Protein AF-A0A938H0T4-F1 (afdb_monomer_lite)

pLDDT: mean 88.37, std 11.01, range [54.16, 97.81]

Structure (mmCIF, N/CA/C/O backbone):
data_AF-A0A938H0T4-F1
#
_entry.id   AF-A0A938H0T4-F1
#
loop_
_atom_site.group_PDB
_atom_site.id
_atom_site.type_symbol
_atom_site.label_atom_id
_atom_site.label_alt_id
_atom_site.label_comp_id
_atom_site.label_asym_id
_atom_site.label_entity_id
_atom_site.label_seq_id
_atom_site.pdbx_PDB_ins_code
_atom_site.Cartn_x
_atom_site.Cartn_y
_atom_site.Cartn_z
_atom_site.occupancy
_atom_site.B_iso_or_equiv
_atom_site.auth_seq_id
_atom_site.auth_comp_id
_atom_site.auth_asym_id
_atom_site.auth_atom_id
_atom_site.pdbx_PDB_model_num
ATOM 1 N N . MET A 1 1 ? -29.415 3.700 34.338 1.00 73.19 1 MET A N 1
ATOM 2 C CA . MET A 1 1 ? -29.411 3.812 32.867 1.00 73.19 1 MET A CA 1
ATOM 3 C C . MET A 1 1 ? -29.515 2.417 32.279 1.00 73.19 1 MET A C 1
ATOM 5 O O . MET A 1 1 ? -29.028 1.476 32.897 1.00 73.19 1 MET A O 1
ATOM 9 N N . LYS A 1 2 ? -30.234 2.258 31.168 1.00 86.69 2 LYS A N 1
ATOM 10 C CA . LYS A 1 2 ? -30.335 1.003 30.416 1.00 86.69 2 LYS A CA 1
ATOM 11 C C . LYS A 1 2 ? -29.182 0.938 29.421 1.00 86.69 2 LYS A C 1
ATOM 13 O O . LYS A 1 2 ? -28.997 1.869 28.647 1.00 86.69 2 LYS A O 1
ATOM 18 N N . VAL A 1 3 ? -28.421 -0.147 29.451 1.00 88.56 3 VAL A N 1
ATOM 19 C CA . VAL A 1 3 ? -27.250 -0.309 28.588 1.00 88.56 3 VAL A CA 1
ATOM 20 C C . VAL A 1 3 ? -27.661 -0.977 27.280 1.00 88.56 3 VAL A C 1
ATOM 22 O O . VAL A 1 3 ? -28.256 -2.050 27.299 1.00 88.56 3 VAL A O 1
ATOM 25 N N . ILE A 1 4 ? -27.310 -0.355 26.159 1.00 90.75 4 ILE A N 1
ATOM 26 C CA . ILE A 1 4 ? -27.551 -0.856 24.807 1.00 90.75 4 ILE A CA 1
ATOM 27 C C . ILE A 1 4 ? -26.355 -1.698 24.358 1.00 90.75 4 ILE A C 1
ATOM 29 O O . ILE A 1 4 ? -25.199 -1.252 24.393 1.00 90.75 4 ILE A O 1
ATOM 33 N N . HIS A 1 5 ? -26.619 -2.926 23.918 1.00 88.38 5 HIS A N 1
ATOM 34 C CA . HIS A 1 5 ? -25.585 -3.876 23.511 1.00 88.38 5 HIS A CA 1
ATOM 35 C C . HIS A 1 5 ? -25.549 -4.119 22.001 1.00 88.38 5 HIS A C 1
ATOM 37 O O . HIS A 1 5 ? -24.530 -4.600 21.502 1.00 88.38 5 HIS A O 1
ATOM 43 N N . GLN A 1 6 ? -26.612 -3.770 21.275 1.00 87.88 6 GLN A N 1
ATOM 44 C CA . GLN A 1 6 ? -26.753 -3.945 19.833 1.00 87.88 6 GLN A CA 1
ATOM 45 C C . GLN A 1 6 ? -27.394 -2.710 19.183 1.00 87.88 6 GLN A C 1
ATOM 47 O O . GLN A 1 6 ? -28.303 -2.101 19.738 1.00 87.88 6 GLN A O 1
ATOM 52 N N . TRP A 1 7 ? -26.967 -2.372 17.962 1.00 85.12 7 TRP A N 1
ATOM 53 C CA . TRP A 1 7 ? -27.508 -1.229 17.207 1.00 85.12 7 TRP A CA 1
ATOM 54 C C . TRP A 1 7 ? -29.002 -1.359 16.876 1.00 85.12 7 TRP A C 1
ATOM 56 O O . TRP A 1 7 ? -29.687 -0.351 16.768 1.00 85.12 7 TRP A O 1
ATOM 66 N N . SER A 1 8 ? -29.524 -2.585 16.777 1.00 87.81 8 SER A N 1
ATOM 67 C CA . SER A 1 8 ? -30.948 -2.863 16.536 1.00 87.81 8 SER A CA 1
ATOM 68 C C . SER A 1 8 ? -31.869 -2.500 17.704 1.00 87.81 8 SER A C 1
ATOM 70 O O . SER A 1 8 ? -33.084 -2.537 17.549 1.00 87.81 8 SER A O 1
ATOM 72 N N . GLU A 1 9 ? -31.313 -2.205 18.880 1.00 87.25 9 GLU A N 1
ATOM 73 C CA . GLU A 1 9 ? -32.080 -1.761 20.049 1.00 87.25 9 GLU A CA 1
ATOM 74 C C . GLU A 1 9 ? -32.366 -0.249 20.018 1.00 87.25 9 GLU A C 1
ATOM 76 O O . GLU A 1 9 ? -33.161 0.234 20.824 1.00 87.25 9 GLU A O 1
ATOM 81 N N . ILE A 1 10 ? -31.731 0.498 19.105 1.00 88.56 10 ILE A N 1
ATOM 82 C CA . ILE A 1 10 ? -31.992 1.924 18.892 1.00 88.56 10 ILE A CA 1
ATOM 83 C C . ILE A 1 10 ? -33.160 2.048 17.899 1.00 88.56 10 ILE A C 1
ATOM 85 O O . ILE A 1 10 ? -33.027 1.585 16.763 1.00 88.56 10 ILE A O 1
ATOM 89 N N . PRO A 1 11 ? -34.307 2.622 18.302 1.00 89.38 11 PRO A N 1
ATOM 90 C CA . PRO A 1 11 ? -35.438 2.818 17.402 1.00 89.38 11 PRO A CA 1
ATOM 91 C C .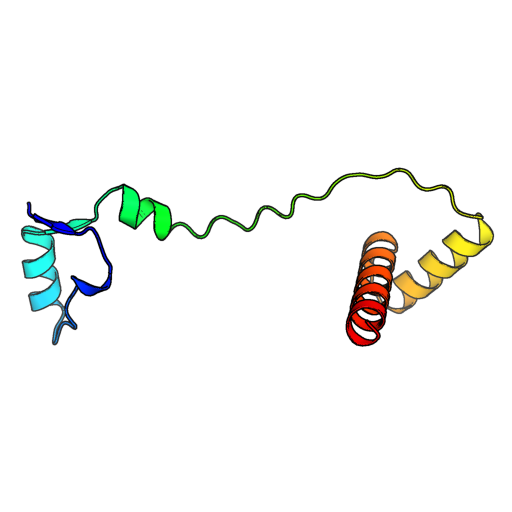 PRO A 1 11 ? -35.165 3.955 16.407 1.00 89.38 11 PRO A C 1
ATOM 93 O O . PRO A 1 11 ? -34.305 4.805 16.629 1.00 89.38 11 PRO A O 1
ATOM 96 N N . GLU A 1 12 ? -35.930 3.999 15.318 1.00 88.88 12 GLU A N 1
ATOM 97 C CA . GLU A 1 12 ? -35.977 5.190 14.468 1.00 88.88 12 GLU A CA 1
ATOM 98 C C . GLU A 1 12 ? -36.751 6.293 15.200 1.00 88.88 12 GLU A C 1
ATOM 100 O O . GLU A 1 12 ? -37.913 6.100 15.562 1.00 88.88 12 GLU A O 1
ATOM 105 N N . PHE A 1 13 ? -36.103 7.433 15.440 1.00 91.94 13 PHE A N 1
ATOM 106 C CA . PHE A 1 13 ? -36.723 8.579 16.105 1.00 91.94 13 PHE A CA 1
ATOM 107 C C . PHE A 1 13 ? -37.483 9.441 15.095 1.00 91.94 13 PHE A C 1
ATOM 109 O O . PHE A 1 13 ? -36.991 9.708 13.997 1.00 91.94 13 PHE A O 1
ATOM 116 N N . GLY A 1 14 ? -38.676 9.902 15.472 1.00 86.75 14 GLY A N 1
ATOM 117 C CA . GLY A 1 14 ? -39.462 10.823 14.651 1.00 86.75 14 GLY A CA 1
ATOM 118 C C . GLY A 1 14 ? -39.009 12.279 14.775 1.00 86.75 14 GLY A C 1
ATOM 119 O O . GLY A 1 14 ? -39.201 13.062 13.842 1.00 86.75 14 GLY A O 1
ATOM 120 N N . ASP A 1 15 ? -38.408 12.645 15.912 1.00 92.00 15 ASP A N 1
ATOM 121 C CA . ASP A 1 15 ? -37.886 13.982 16.194 1.00 92.00 15 ASP A CA 1
ATOM 122 C C . ASP A 1 15 ? -36.708 13.970 17.196 1.00 92.00 15 ASP A C 1
ATOM 124 O O . ASP A 1 15 ? -36.455 12.991 17.898 1.00 92.00 15 ASP A O 1
ATOM 128 N N . GLU A 1 16 ? -35.987 15.091 17.279 1.00 88.62 16 GLU A N 1
ATOM 129 C CA . GLU A 1 16 ? -34.812 15.263 18.152 1.00 88.62 16 GLU A CA 1
ATOM 130 C C . GLU A 1 16 ? -35.170 15.258 19.655 1.00 88.62 16 GLU A C 1
ATOM 132 O O . GLU A 1 16 ? -34.355 14.904 20.508 1.00 88.62 16 GLU A O 1
ATOM 137 N N . SER A 1 17 ? -36.408 15.616 20.013 1.00 91.56 17 SER A N 1
ATOM 138 C CA . SER A 1 17 ? -36.859 15.610 21.412 1.00 91.56 17 SER A CA 1
ATOM 139 C C . SER A 1 17 ? -37.113 14.189 21.926 1.00 91.56 17 SER A C 1
ATOM 141 O O . SER A 1 17 ? -36.930 13.913 23.113 1.00 91.56 17 SER A O 1
ATOM 143 N N . GLU A 1 18 ? -37.566 13.290 21.055 1.00 90.31 18 GLU A N 1
ATOM 144 C CA . GLU A 1 18 ? -37.708 11.861 21.314 1.00 90.31 18 GLU A CA 1
ATOM 145 C C . GLU A 1 18 ? -36.346 11.203 21.534 1.00 90.31 18 GLU A C 1
ATOM 147 O O . GLU A 1 18 ? -36.169 10.480 22.517 1.00 90.31 18 GLU A O 1
ATOM 152 N N . GLU A 1 19 ? -35.372 11.541 20.692 1.00 91.06 19 GLU A N 1
ATOM 153 C CA . GLU A 1 19 ? -33.992 11.086 20.831 1.00 91.06 19 GLU A CA 1
ATOM 154 C C . GLU A 1 19 ? -33.367 11.547 22.161 1.00 91.06 19 GLU A C 1
ATOM 156 O O . GLU A 1 19 ? -32.793 10.739 22.895 1.00 91.06 19 GLU A O 1
ATOM 161 N N . ALA A 1 20 ? -33.531 12.820 22.535 1.00 89.81 20 ALA A N 1
ATOM 162 C CA . ALA A 1 20 ? -32.996 13.341 23.794 1.00 89.81 20 ALA A CA 1
ATOM 163 C C . ALA A 1 20 ? -33.544 12.585 25.020 1.00 89.81 20 ALA A C 1
ATOM 165 O O . ALA A 1 20 ? -32.776 12.143 25.877 1.00 89.81 20 ALA A O 1
ATOM 166 N N . ARG A 1 21 ? -34.866 12.353 25.074 1.00 92.31 21 ARG A N 1
ATOM 167 C CA . ARG A 1 21 ? -35.508 11.575 26.155 1.00 92.31 21 ARG A CA 1
ATOM 168 C C . ARG A 1 21 ? -35.020 10.128 26.200 1.00 92.31 21 ARG A C 1
ATOM 170 O O . ARG A 1 21 ? -34.920 9.531 27.275 1.00 92.31 21 ARG A O 1
ATOM 177 N N . PHE A 1 22 ? -34.735 9.542 25.041 1.00 90.44 22 PHE A N 1
ATOM 178 C CA . PHE A 1 22 ? -34.174 8.202 24.966 1.00 90.44 22 PHE A CA 1
ATOM 179 C C . PHE A 1 22 ? -32.784 8.159 25.624 1.00 90.44 22 PHE A C 1
ATOM 181 O O . PHE A 1 22 ? -32.569 7.341 26.525 1.00 90.44 22 PHE A O 1
ATOM 188 N N . TRP A 1 23 ? -31.888 9.088 25.281 1.00 91.88 23 TRP A N 1
ATOM 189 C CA . TRP A 1 23 ? -30.521 9.147 25.820 1.00 91.88 23 TRP A CA 1
ATOM 190 C C . TRP A 1 23 ? -30.417 9.595 27.285 1.00 91.88 23 TRP A C 1
ATOM 192 O O . TRP A 1 23 ? -29.438 9.270 27.951 1.00 91.88 23 TRP A O 1
ATOM 202 N N . GLU A 1 24 ? -31.436 10.246 27.849 1.00 91.88 24 GLU A N 1
ATOM 203 C CA . GLU A 1 24 ? -31.498 10.508 29.298 1.00 91.88 24 GLU A CA 1
ATOM 204 C C . GLU A 1 24 ? -31.551 9.217 30.133 1.00 91.88 24 GLU A C 1
ATOM 206 O O . GLU A 1 24 ? -31.104 9.179 31.282 1.00 91.88 24 GLU A O 1
ATOM 211 N N . SER A 1 25 ? -32.107 8.142 29.566 1.00 89.94 25 SER A N 1
ATOM 212 C CA . SER A 1 25 ? -32.313 6.873 30.270 1.00 89.94 25 SER A CA 1
ATOM 213 C C . SER A 1 25 ? -31.473 5.714 29.736 1.00 89.94 25 SER A C 1
ATOM 215 O O . SER A 1 25 ? -31.348 4.707 30.445 1.00 89.94 25 SER A O 1
ATOM 217 N N . HIS A 1 26 ? -30.864 5.854 28.555 1.00 92.25 26 HIS A N 1
ATOM 218 C CA . HIS A 1 26 ? -30.072 4.820 27.890 1.00 92.25 26 HIS A CA 1
ATOM 219 C C . HIS A 1 26 ? -28.611 5.240 27.705 1.00 92.25 26 HIS A C 1
ATOM 221 O O . HIS A 1 26 ? -28.299 6.409 27.521 1.00 92.25 26 HIS A O 1
ATOM 227 N N . GLU A 1 27 ? -27.708 4.268 27.726 1.00 90.69 27 GLU A N 1
ATOM 228 C CA . GLU A 1 27 ? -26.287 4.456 27.436 1.00 90.69 27 GLU A CA 1
ATOM 229 C C . GLU A 1 27 ? -25.779 3.325 26.539 1.00 90.69 27 GLU A C 1
ATOM 231 O O . GLU A 1 27 ? -26.285 2.205 26.585 1.00 90.69 27 GLU A O 1
ATOM 236 N N . LEU A 1 28 ? -24.772 3.592 25.709 1.00 89.75 28 LEU A N 1
ATOM 237 C CA . LEU A 1 28 ? -24.146 2.556 24.887 1.00 89.75 28 LEU A CA 1
ATOM 238 C C . LEU A 1 28 ? -23.203 1.704 25.746 1.00 89.75 28 LEU A C 1
ATOM 240 O O . LEU A 1 28 ? -22.454 2.220 26.573 1.00 89.75 28 LEU A O 1
ATOM 244 N N . SER A 1 29 ? -23.171 0.390 25.527 1.00 90.00 29 SER A N 1
ATOM 245 C CA . SER A 1 29 ? -22.136 -0.440 26.147 1.00 90.00 29 SER A CA 1
ATOM 246 C C . SER A 1 29 ? -20.755 -0.099 25.581 1.00 90.00 29 SER A C 1
ATOM 248 O O . SER A 1 29 ? -20.597 0.116 24.378 1.00 90.00 29 SER A O 1
ATOM 250 N N . GLY A 1 30 ? -19.718 -0.132 26.424 1.00 84.19 30 GLY A N 1
ATOM 251 C CA . GLY A 1 30 ? -18.337 0.109 25.979 1.00 84.19 30 GLY A CA 1
ATOM 252 C C . GLY A 1 30 ? -17.875 -0.848 24.871 1.00 84.19 30 GLY A C 1
ATOM 253 O O . GLY A 1 30 ? -17.093 -0.463 24.009 1.00 84.19 30 GLY A O 1
ATOM 254 N N . ARG A 1 31 ? -18.416 -2.075 24.832 1.00 81.94 31 ARG A N 1
ATOM 255 C CA . ARG A 1 31 ? -18.172 -3.038 23.747 1.00 81.94 31 ARG A CA 1
ATOM 256 C C . ARG A 1 31 ? -18.805 -2.595 22.427 1.00 81.94 31 ARG A C 1
ATOM 258 O O . ARG A 1 31 ? -18.161 -2.721 21.392 1.00 81.94 31 ARG A O 1
ATOM 265 N N . LEU A 1 32 ? -20.043 -2.101 22.462 1.00 82.88 32 LEU A N 1
ATOM 266 C CA . LEU A 1 32 ? -20.729 -1.594 21.274 1.00 82.88 32 LEU A CA 1
ATOM 267 C C . LEU A 1 32 ? -20.021 -0.344 20.735 1.00 82.88 32 LEU A C 1
ATOM 269 O O . LEU A 1 32 ? -19.761 -0.275 19.539 1.00 82.88 32 LEU A O 1
ATOM 273 N N . MET A 1 33 ? -19.604 0.566 21.625 1.00 81.62 33 MET A N 1
ATOM 274 C CA . MET A 1 33 ? -18.784 1.729 21.263 1.00 81.62 33 MET A CA 1
ATOM 275 C C . MET A 1 33 ? -17.443 1.323 20.634 1.00 81.62 33 MET A C 1
ATOM 277 O O . MET A 1 33 ? -17.051 1.882 19.611 1.00 81.62 33 MET A O 1
ATOM 281 N N . ALA A 1 34 ? -16.755 0.328 21.203 1.00 78.94 34 ALA A N 1
ATOM 282 C CA . ALA A 1 34 ? -15.498 -0.184 20.660 1.00 78.94 34 ALA A CA 1
ATOM 283 C C . ALA A 1 34 ? -15.678 -0.849 19.284 1.00 78.94 34 ALA A C 1
ATOM 285 O O . ALA A 1 34 ? -14.819 -0.697 18.427 1.00 78.94 34 ALA A O 1
ATOM 286 N N . ALA A 1 35 ? -16.802 -1.533 19.048 1.00 73.00 35 ALA A N 1
ATOM 287 C CA . ALA A 1 35 ? -17.116 -2.138 17.752 1.00 73.00 35 ALA A CA 1
ATOM 288 C C . ALA A 1 35 ? -17.463 -1.107 16.659 1.00 73.00 35 ALA A C 1
ATOM 290 O O . ALA A 1 35 ? -17.330 -1.408 15.477 1.00 73.00 35 ALA A O 1
ATOM 291 N N . SER A 1 36 ? -17.905 0.098 17.035 1.00 70.19 36 SER A N 1
ATOM 292 C CA . SER A 1 36 ? -18.086 1.232 16.112 1.00 70.19 36 SER A CA 1
ATOM 293 C C . SER A 1 36 ? -16.811 2.028 15.844 1.00 70.19 36 SER A C 1
ATOM 295 O O . SER A 1 36 ? -16.798 2.874 14.949 1.00 70.19 36 SER A O 1
ATOM 297 N N . VAL A 1 37 ? -15.728 1.766 16.582 1.00 73.31 37 VAL A N 1
ATOM 298 C CA . VAL A 1 37 ? -14.411 2.234 16.162 1.00 73.31 37 VAL A CA 1
ATOM 299 C C . VAL A 1 37 ? -14.066 1.421 14.926 1.00 73.31 37 VAL A C 1
ATOM 301 O O . VAL A 1 37 ? -13.810 0.224 15.022 1.00 73.31 37 VAL A O 1
ATOM 304 N N . HIS A 1 38 ? -14.088 2.062 13.756 1.00 56.25 38 HIS A N 1
ATOM 305 C CA . HIS A 1 38 ? -13.423 1.512 12.585 1.00 56.25 38 HIS A CA 1
ATOM 306 C C . HIS A 1 38 ? -11.980 1.237 12.998 1.00 56.25 38 HIS A C 1
ATOM 308 O O . HIS A 1 38 ? -11.187 2.172 13.129 1.00 56.25 38 HIS A O 1
ATOM 314 N N . GLU A 1 39 ? -11.652 -0.031 13.253 1.00 56.91 39 GLU A N 1
ATOM 315 C CA . GLU A 1 39 ? -10.269 -0.469 13.282 1.00 56.91 39 GLU A CA 1
ATOM 316 C C . GLU A 1 39 ? -9.696 0.032 11.963 1.00 56.91 39 GLU A C 1
ATOM 318 O O . GLU A 1 39 ? -10.176 -0.331 10.885 1.00 56.91 39 GLU A O 1
ATOM 323 N N . ALA A 1 40 ? -8.776 0.996 12.045 1.00 54.91 40 ALA A N 1
ATOM 324 C CA . ALA A 1 40 ? -8.032 1.425 10.883 1.00 54.91 40 ALA A CA 1
ATOM 325 C C . ALA A 1 40 ? -7.336 0.161 10.427 1.00 54.91 40 ALA A C 1
ATOM 327 O O . ALA A 1 40 ? -6.397 -0.246 11.101 1.00 54.91 40 ALA A O 1
ATOM 328 N N . ASP A 1 41 ? -7.888 -0.468 9.388 1.00 54.16 41 ASP A N 1
ATOM 329 C CA . ASP A 1 41 ? -7.455 -1.729 8.813 1.00 54.16 41 ASP A CA 1
ATOM 330 C C . ASP A 1 41 ? -5.943 -1.626 8.689 1.00 54.16 41 ASP A C 1
ATOM 332 O O . ASP A 1 41 ? -5.413 -0.899 7.832 1.00 54.16 41 ASP A O 1
ATOM 336 N N . SER A 1 42 ? -5.251 -2.144 9.707 1.00 54.66 42 SER A N 1
ATOM 337 C CA . SER A 1 42 ? -3.861 -1.795 9.909 1.00 54.66 42 SER A CA 1
ATOM 338 C C . SER A 1 42 ? -3.216 -2.644 8.855 1.00 54.66 42 SER A C 1
ATOM 340 O O . SER A 1 42 ? -3.160 -3.861 8.990 1.00 54.66 42 SER A O 1
ATOM 342 N N . ARG A 1 43 ? -2.918 -2.032 7.708 1.00 59.44 43 ARG A N 1
ATOM 343 C CA . ARG A 1 43 ? -2.294 -2.712 6.586 1.00 59.44 43 ARG A CA 1
ATOM 344 C C . ARG A 1 43 ? -0.974 -3.237 7.115 1.00 59.44 43 ARG A C 1
ATOM 346 O O . ARG A 1 43 ? 0.019 -2.512 7.100 1.00 59.44 43 ARG A O 1
ATOM 353 N N . GLU A 1 44 ? -0.989 -4.462 7.624 1.00 66.12 44 GLU A N 1
ATOM 354 C CA . GLU A 1 44 ? 0.171 -5.163 8.130 1.00 66.12 44 GLU A CA 1
ATOM 355 C C . GLU A 1 44 ? 1.072 -5.396 6.924 1.00 66.12 44 GLU A C 1
ATOM 357 O O . GLU A 1 44 ? 0.958 -6.362 6.174 1.00 66.12 44 GLU A O 1
ATOM 362 N N . SER A 1 45 ? 1.929 -4.420 6.646 1.00 70.50 45 SER A N 1
ATOM 363 C CA . SER A 1 45 ? 2.886 -4.522 5.566 1.00 70.50 45 SER A CA 1
ATOM 364 C C . SER A 1 45 ? 4.125 -5.206 6.113 1.00 70.50 45 SER A C 1
ATOM 366 O O . SER A 1 45 ? 4.892 -4.609 6.870 1.00 70.50 45 SER A O 1
ATOM 368 N N . THR A 1 46 ? 4.353 -6.450 5.712 1.00 85.94 46 THR A N 1
ATOM 369 C CA . THR A 1 46 ? 5.618 -7.124 5.997 1.00 85.94 46 THR A CA 1
ATOM 370 C C . THR A 1 46 ? 6.705 -6.580 5.075 1.00 85.94 46 THR A C 1
ATOM 372 O O . THR A 1 46 ? 6.575 -6.598 3.849 1.00 85.94 46 THR A O 1
ATOM 375 N N . THR A 1 47 ? 7.804 -6.097 5.655 1.00 89.88 47 THR A N 1
ATOM 376 C CA . THR A 1 47 ? 8.972 -5.691 4.866 1.0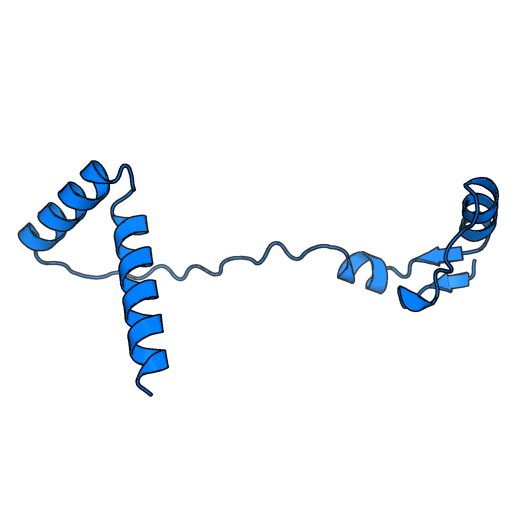0 89.88 47 THR A CA 1
ATOM 377 C C . THR A 1 47 ? 9.735 -6.931 4.422 1.00 89.88 47 THR A C 1
ATOM 379 O O . THR A 1 47 ? 10.150 -7.740 5.248 1.00 89.88 47 THR A O 1
ATOM 382 N N . ILE A 1 48 ? 9.956 -7.053 3.115 1.00 90.81 48 ILE A N 1
ATOM 383 C CA . ILE A 1 48 ? 10.761 -8.121 2.521 1.00 90.81 48 ILE A CA 1
ATOM 384 C C . ILE A 1 48 ? 11.955 -7.532 1.772 1.00 90.81 48 ILE A C 1
ATOM 386 O O . ILE A 1 48 ? 11.871 -6.446 1.193 1.00 90.81 48 ILE A O 1
ATOM 390 N N . THR A 1 49 ? 13.059 -8.276 1.740 1.00 93.62 49 THR A N 1
ATOM 391 C CA . THR A 1 49 ? 14.241 -7.928 0.943 1.00 93.62 49 THR A CA 1
ATOM 392 C C . THR A 1 49 ? 14.286 -8.808 -0.297 1.00 93.62 49 THR A C 1
ATOM 394 O O . THR A 1 49 ? 14.399 -10.027 -0.196 1.00 93.62 49 THR A O 1
ATOM 397 N N . LEU A 1 50 ? 14.237 -8.188 -1.475 1.00 92.31 50 LEU A N 1
ATOM 398 C CA . LEU A 1 50 ? 14.321 -8.865 -2.769 1.00 92.31 50 LEU A CA 1
ATOM 399 C C . LEU A 1 50 ? 15.526 -8.344 -3.554 1.00 92.31 50 LEU A C 1
ATOM 401 O O . LEU A 1 50 ? 15.809 -7.145 -3.557 1.00 92.31 50 LEU A O 1
ATOM 405 N N . ARG A 1 51 ? 16.231 -9.243 -4.247 1.00 95.31 51 ARG A N 1
ATOM 406 C CA . ARG A 1 51 ? 17.322 -8.878 -5.159 1.00 95.31 51 ARG A CA 1
ATOM 407 C C . ARG A 1 51 ? 16.790 -8.804 -6.583 1.00 95.31 51 ARG A C 1
ATOM 409 O O . ARG A 1 51 ? 16.138 -9.730 -7.052 1.00 95.31 51 ARG A O 1
ATOM 416 N N . PHE A 1 52 ? 17.110 -7.714 -7.269 1.00 94.75 52 PHE A N 1
ATOM 417 C CA . PHE A 1 52 ? 16.702 -7.465 -8.646 1.00 94.75 52 PHE A CA 1
ATOM 418 C C . PHE A 1 52 ? 17.924 -7.227 -9.524 1.00 94.75 52 PHE A C 1
ATOM 420 O O . PHE A 1 52 ? 18.893 -6.606 -9.084 1.00 94.75 52 PHE A O 1
ATOM 427 N N . ASP A 1 53 ? 17.845 -7.650 -10.786 1.00 97.44 53 ASP A N 1
ATOM 428 C CA . ASP A 1 53 ? 18.792 -7.189 -11.797 1.00 97.44 53 ASP A CA 1
ATOM 429 C C . ASP A 1 53 ? 18.729 -5.643 -11.912 1.00 97.44 53 ASP A C 1
ATOM 431 O O . ASP A 1 53 ? 17.629 -5.077 -12.021 1.00 97.44 53 ASP A O 1
ATOM 435 N N . PRO A 1 54 ? 19.874 -4.930 -11.907 1.00 97.06 54 PRO A N 1
ATOM 436 C CA . PRO A 1 54 ? 19.893 -3.467 -11.945 1.00 97.06 54 PRO A CA 1
ATOM 437 C C . PRO A 1 54 ? 19.205 -2.863 -13.177 1.00 97.06 54 PRO A C 1
ATOM 439 O O . PRO A 1 54 ? 18.577 -1.801 -13.081 1.00 97.06 54 PRO A O 1
ATOM 442 N N . ARG A 1 55 ? 19.283 -3.525 -14.341 1.00 97.44 55 ARG A N 1
ATOM 443 C CA . ARG A 1 55 ? 18.647 -3.045 -15.579 1.00 97.44 55 ARG A CA 1
ATOM 444 C C . ARG A 1 55 ? 17.138 -3.207 -15.487 1.00 97.44 55 ARG A C 1
ATOM 446 O O . ARG A 1 55 ? 16.402 -2.302 -15.885 1.00 97.44 55 ARG A O 1
ATOM 453 N N . MET A 1 56 ? 16.672 -4.315 -14.916 1.00 96.56 56 MET A N 1
ATOM 454 C CA . MET A 1 56 ? 15.252 -4.531 -14.656 1.00 96.56 56 MET A CA 1
ATOM 455 C C . MET A 1 56 ? 14.689 -3.468 -13.709 1.00 96.56 56 MET A C 1
ATOM 457 O O . MET A 1 56 ? 13.728 -2.790 -14.072 1.00 96.56 56 MET A O 1
ATOM 4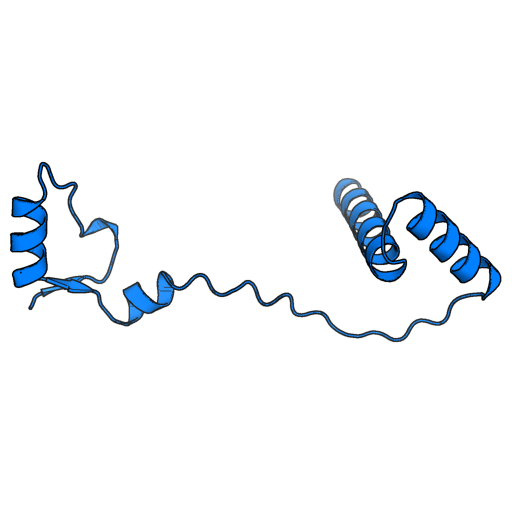61 N N . LEU A 1 57 ? 15.327 -3.231 -12.557 1.00 96.94 57 LEU A N 1
ATOM 462 C CA . LEU A 1 57 ? 14.871 -2.212 -11.603 1.00 96.94 57 LEU A CA 1
ATOM 463 C C . LEU A 1 57 ? 14.826 -0.810 -12.234 1.00 96.94 57 LEU A C 1
ATOM 465 O O . LEU A 1 57 ? 13.885 -0.046 -12.011 1.00 96.94 57 LEU A O 1
ATOM 469 N N . SER A 1 58 ? 15.812 -0.481 -13.070 1.00 97.56 58 SER A N 1
ATOM 470 C CA . SER A 1 58 ? 15.860 0.791 -13.801 1.00 97.56 58 SER A CA 1
ATOM 471 C C . SER A 1 58 ? 14.675 0.956 -14.760 1.00 97.56 58 SER A C 1
ATOM 473 O O . SER A 1 58 ? 14.072 2.031 -14.828 1.00 97.56 58 SER A O 1
ATOM 475 N N . ARG A 1 59 ? 14.280 -0.114 -15.462 1.00 97.50 59 ARG A N 1
ATOM 476 C CA . ARG A 1 59 ? 13.092 -0.110 -16.333 1.00 97.50 59 ARG A CA 1
ATOM 477 C C . ARG A 1 59 ? 11.807 0.107 -15.534 1.00 97.50 59 ARG A C 1
ATOM 479 O O . ARG A 1 59 ? 10.992 0.928 -15.950 1.00 97.50 59 ARG A O 1
ATOM 486 N N . ILE A 1 60 ? 11.657 -0.557 -14.384 1.00 96.75 60 ILE A N 1
ATOM 487 C CA . ILE A 1 60 ? 10.496 -0.390 -13.492 1.00 96.75 60 ILE A CA 1
ATOM 488 C C . ILE A 1 60 ? 10.397 1.062 -13.018 1.00 96.75 60 ILE A C 1
ATOM 490 O O . ILE A 1 60 ? 9.345 1.683 -13.153 1.00 96.75 60 ILE A O 1
ATOM 494 N N . LYS A 1 61 ? 11.506 1.644 -12.539 1.00 97.44 61 LYS A N 1
ATOM 495 C CA . LYS A 1 61 ? 11.555 3.050 -12.103 1.00 97.44 61 LYS A CA 1
ATOM 496 C C . LYS A 1 61 ? 11.143 4.018 -13.214 1.00 97.44 61 LYS A C 1
ATOM 498 O O . LYS A 1 61 ? 10.401 4.961 -12.950 1.00 97.44 61 LYS A O 1
ATOM 503 N N . ARG A 1 62 ? 11.580 3.777 -14.456 1.00 97.81 62 ARG A N 1
ATOM 504 C CA . ARG A 1 62 ? 11.203 4.607 -15.610 1.00 97.81 62 ARG A CA 1
ATOM 505 C C . ARG A 1 62 ? 9.702 4.543 -15.901 1.00 97.81 62 ARG A C 1
ATOM 507 O O . ARG A 1 62 ? 9.092 5.585 -16.117 1.00 97.81 62 ARG A O 1
ATOM 514 N N . ILE A 1 63 ? 9.113 3.347 -15.875 1.00 97.69 63 ILE A N 1
ATOM 515 C CA . ILE A 1 63 ? 7.670 3.161 -16.098 1.00 97.69 63 ILE A CA 1
ATOM 516 C C . ILE A 1 63 ? 6.859 3.797 -14.965 1.00 97.69 63 ILE A C 1
ATOM 518 O O . ILE A 1 63 ? 5.894 4.509 -15.229 1.00 97.69 63 ILE A O 1
ATOM 522 N N . ALA A 1 64 ? 7.280 3.602 -13.713 1.00 97.81 64 ALA A N 1
ATOM 523 C CA . ALA A 1 64 ? 6.628 4.195 -12.551 1.00 97.81 64 ALA A CA 1
ATOM 524 C C . ALA A 1 64 ? 6.611 5.728 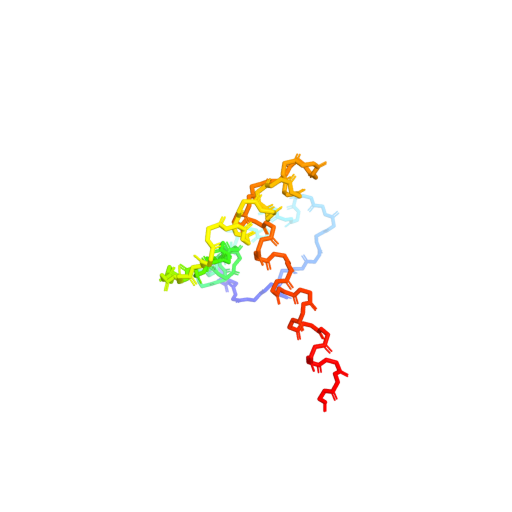-12.633 1.00 97.81 64 ALA A C 1
ATOM 526 O O . ALA A 1 64 ? 5.554 6.337 -12.490 1.00 97.81 64 ALA A O 1
ATOM 527 N N . ARG A 1 65 ? 7.749 6.343 -12.989 1.00 97.19 65 ARG A N 1
ATOM 528 C CA . ARG A 1 65 ? 7.842 7.794 -13.196 1.00 97.19 65 ARG A CA 1
ATOM 529 C C . ARG A 1 65 ? 6.919 8.285 -14.310 1.00 97.19 65 ARG A C 1
ATOM 531 O O . ARG A 1 65 ? 6.266 9.304 -14.129 1.00 97.19 65 ARG A O 1
ATOM 538 N N . ALA A 1 66 ? 6.844 7.567 -15.431 1.00 97.25 66 ALA A N 1
ATOM 539 C CA . ALA A 1 66 ? 5.952 7.919 -16.539 1.00 97.25 66 ALA A CA 1
ATOM 540 C C . ALA A 1 66 ? 4.463 7.864 -16.150 1.00 97.25 66 ALA A C 1
ATOM 542 O O . ALA A 1 66 ? 3.649 8.552 -16.755 1.00 97.25 66 ALA A O 1
ATOM 543 N N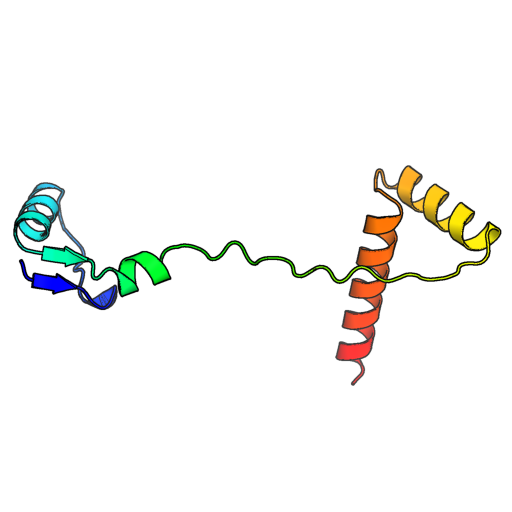 . ARG A 1 67 ? 4.114 7.070 -15.130 1.00 95.12 67 ARG A N 1
ATOM 544 C CA . ARG A 1 67 ? 2.761 6.964 -14.565 1.00 95.12 67 ARG A CA 1
ATOM 545 C C . ARG A 1 67 ? 2.572 7.778 -13.280 1.00 95.12 67 ARG A C 1
ATOM 547 O O . ARG A 1 67 ? 1.585 7.571 -12.590 1.00 95.12 67 ARG A O 1
ATOM 554 N N . PHE A 1 68 ? 3.509 8.670 -12.945 1.00 95.88 68 PHE A N 1
ATOM 555 C CA . PHE A 1 68 ? 3.473 9.500 -11.732 1.00 95.88 68 PHE A CA 1
ATOM 556 C C . PHE A 1 68 ? 3.342 8.699 -10.419 1.00 95.88 68 PHE A C 1
ATOM 558 O O . PHE A 1 68 ? 2.718 9.148 -9.462 1.00 95.88 68 PHE A O 1
ATOM 565 N N . LEU A 1 69 ? 3.961 7.515 -10.352 1.00 94.69 69 LEU A N 1
ATOM 566 C CA . LEU A 1 69 ? 3.931 6.620 -9.190 1.00 94.69 69 LEU A CA 1
ATOM 567 C C . LEU A 1 69 ? 5.337 6.322 -8.648 1.00 94.69 69 LEU A C 1
ATOM 569 O O . LEU A 1 69 ? 6.328 6.308 -9.382 1.00 94.69 69 LEU A O 1
ATOM 573 N N . ASN A 1 70 ? 5.425 6.006 -7.350 1.00 96.38 70 ASN A N 1
ATOM 574 C CA . ASN A 1 70 ? 6.629 5.410 -6.762 1.00 96.38 70 ASN A CA 1
ATOM 575 C C . ASN A 1 70 ? 6.822 3.991 -7.332 1.00 96.38 70 ASN A C 1
ATOM 577 O O . ASN A 1 70 ? 5.870 3.217 -7.424 1.00 96.38 70 ASN A O 1
ATOM 581 N N . TYR A 1 71 ? 8.060 3.625 -7.677 1.00 96.50 71 TYR A N 1
ATOM 582 C CA . TYR A 1 71 ? 8.398 2.291 -8.179 1.00 96.50 71 TYR A CA 1
ATOM 583 C C . TYR A 1 71 ? 7.980 1.158 -7.226 1.00 96.50 71 TYR A C 1
ATOM 585 O O . TYR A 1 71 ? 7.579 0.100 -7.698 1.00 96.50 71 TYR A O 1
ATOM 593 N N . GLN A 1 72 ? 8.004 1.373 -5.907 1.00 95.06 72 GLN A N 1
ATOM 594 C CA . GLN A 1 72 ? 7.507 0.396 -4.930 1.00 95.06 72 GLN A CA 1
ATOM 595 C C . GLN A 1 72 ? 5.989 0.224 -5.015 1.00 95.06 72 GLN A C 1
ATOM 597 O O . GLN A 1 72 ? 5.495 -0.899 -4.952 1.00 95.06 72 GLN A O 1
ATOM 602 N N . SER A 1 73 ? 5.244 1.317 -5.200 1.00 94.62 73 SER A N 1
ATOM 603 C CA . SER A 1 73 ? 3.795 1.261 -5.416 1.00 94.62 73 SER A CA 1
ATOM 604 C C . SER A 1 73 ? 3.459 0.570 -6.737 1.00 94.62 73 SER A C 1
ATOM 606 O O . SER A 1 73 ? 2.580 -0.282 -6.758 1.00 94.62 73 SER A O 1
ATOM 608 N N . MET A 1 74 ? 4.216 0.858 -7.802 1.00 96.19 74 MET A N 1
ATOM 609 C CA . MET A 1 74 ? 4.074 0.187 -9.099 1.00 96.19 74 MET A CA 1
ATOM 610 C C . MET A 1 74 ? 4.289 -1.327 -8.986 1.00 96.19 74 MET A C 1
ATOM 612 O O . MET A 1 74 ? 3.486 -2.100 -9.495 1.00 96.19 74 MET A O 1
ATOM 616 N N . MET A 1 75 ? 5.342 -1.759 -8.279 1.00 95.56 75 MET A N 1
ATOM 617 C CA . MET A 1 75 ? 5.589 -3.186 -8.044 1.00 95.56 75 MET A CA 1
ATOM 618 C C . MET A 1 75 ? 4.434 -3.839 -7.282 1.00 95.56 75 MET A C 1
ATOM 620 O O . MET A 1 75 ? 3.979 -4.902 -7.687 1.00 95.56 75 MET A O 1
ATOM 624 N N . LYS A 1 76 ? 3.925 -3.194 -6.224 1.00 93.75 76 LYS A N 1
ATOM 625 C CA . LYS A 1 76 ? 2.773 -3.704 -5.465 1.00 93.75 76 LYS A CA 1
ATOM 626 C C . LYS A 1 76 ? 1.529 -3.859 -6.339 1.00 93.75 76 LYS A C 1
ATOM 628 O O . LYS A 1 76 ? 0.877 -4.892 -6.261 1.00 93.75 76 LYS A O 1
ATOM 633 N N . GLN A 1 77 ? 1.240 -2.875 -7.188 1.00 94.69 77 GLN A N 1
ATOM 634 C CA . GLN A 1 77 ? 0.090 -2.928 -8.086 1.00 94.69 77 GLN A CA 1
ATOM 635 C C . GLN A 1 77 ? 0.206 -4.083 -9.092 1.00 94.69 77 GLN A C 1
ATOM 637 O O . GLN A 1 77 ? -0.719 -4.874 -9.207 1.00 94.69 77 GLN A O 1
ATOM 642 N N . TRP A 1 78 ? 1.354 -4.243 -9.757 1.00 95.94 78 TRP A N 1
ATOM 643 C CA . TRP A 1 78 ? 1.549 -5.354 -10.698 1.00 95.94 78 TRP A CA 1
ATOM 644 C C . TRP A 1 78 ? 1.491 -6.731 -10.036 1.00 95.94 78 TRP A C 1
ATOM 646 O O . TRP A 1 78 ? 0.987 -7.674 -10.640 1.00 95.94 78 TRP A O 1
ATOM 656 N N . LEU A 1 79 ? 2.010 -6.866 -8.811 1.00 95.44 79 LEU A N 1
ATOM 657 C CA . LEU A 1 79 ? 1.886 -8.109 -8.049 1.00 95.44 79 LEU A CA 1
ATOM 658 C C . LEU A 1 79 ? 0.425 -8.415 -7.706 1.00 95.44 79 LEU A C 1
ATOM 660 O O . LEU A 1 79 ? 0.019 -9.563 -7.850 1.00 95.44 79 LEU A O 1
ATOM 664 N N . ALA A 1 80 ? -0.352 -7.409 -7.294 1.00 94.44 80 ALA A N 1
ATOM 665 C CA . ALA A 1 80 ? -1.777 -7.568 -7.010 1.00 94.44 80 ALA A CA 1
ATOM 666 C C . ALA A 1 80 ? -2.558 -7.985 -8.267 1.00 94.44 80 ALA A C 1
ATOM 668 O O . ALA A 1 80 ? -3.242 -9.002 -8.240 1.00 94.44 80 ALA A O 1
ATOM 669 N N . GLU A 1 81 ? -2.359 -7.283 -9.389 1.00 96.00 81 GLU A N 1
ATOM 670 C CA . GLU A 1 81 ? -2.978 -7.617 -10.683 1.00 96.00 81 GLU A CA 1
ATOM 671 C C . GLU A 1 81 ? -2.647 -9.061 -11.101 1.00 96.00 81 GLU A C 1
ATOM 673 O O . GLU A 1 81 ? -3.530 -9.838 -11.465 1.00 96.00 81 GLU A O 1
ATOM 678 N N . ARG A 1 82 ? -1.372 -9.465 -10.991 1.00 96.25 82 ARG A N 1
ATOM 679 C CA . ARG A 1 82 ? -0.950 -10.824 -11.352 1.00 96.25 82 ARG A CA 1
ATOM 680 C C . ARG A 1 82 ? -1.525 -11.888 -10.414 1.00 96.25 82 ARG A C 1
ATOM 682 O O . ARG A 1 82 ? -1.786 -12.996 -10.881 1.00 96.25 82 ARG A O 1
ATOM 689 N N . LEU A 1 83 ? -1.691 -11.577 -9.127 1.00 95.88 83 LEU A N 1
ATOM 690 C CA . LEU A 1 83 ? -2.285 -12.478 -8.140 1.00 95.88 83 LEU A CA 1
ATOM 691 C C . LEU A 1 83 ? -3.776 -12.686 -8.415 1.00 95.88 83 LEU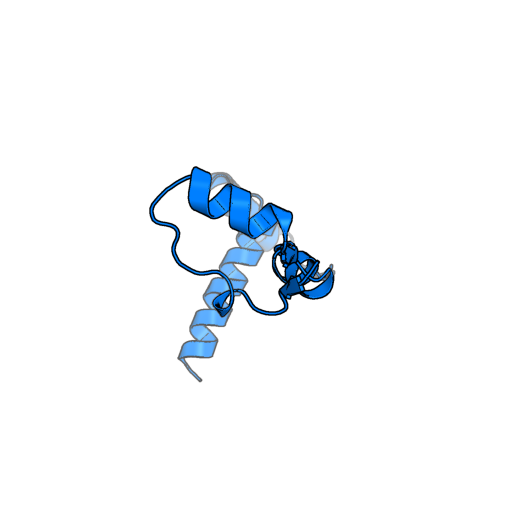 A C 1
ATOM 693 O O . LEU A 1 83 ? -4.220 -13.827 -8.457 1.00 95.88 83 LEU A O 1
ATOM 697 N N . GLU A 1 84 ? -4.523 -11.610 -8.667 1.00 94.88 84 GLU A N 1
ATOM 698 C CA . GLU A 1 84 ? -5.939 -11.678 -9.046 1.00 94.88 84 GLU A CA 1
ATOM 699 C C . GLU A 1 84 ? -6.138 -12.494 -10.330 1.00 94.88 84 GLU A C 1
ATOM 701 O O . GLU A 1 84 ? -7.030 -13.339 -10.409 1.00 94.88 84 GLU A O 1
ATOM 706 N N . ASP A 1 85 ? -5.278 -12.292 -11.332 1.00 96.56 85 ASP A N 1
ATOM 707 C CA . ASP A 1 85 ? -5.283 -13.084 -12.563 1.00 96.56 85 ASP A CA 1
ATOM 708 C C . ASP A 1 85 ? -5.057 -14.576 -12.312 1.00 96.56 85 ASP A C 1
ATOM 710 O O . ASP A 1 85 ? -5.689 -15.406 -12.963 1.00 96.56 85 ASP A O 1
ATOM 714 N N . GLU A 1 86 ? -4.143 -14.926 -11.406 1.00 96.25 86 GLU A N 1
ATOM 715 C CA . GLU A 1 86 ? -3.846 -16.321 -11.084 1.00 96.25 86 GLU A CA 1
ATOM 716 C C . GLU A 1 86 ? -4.972 -16.955 -10.262 1.00 96.25 86 GLU A C 1
ATOM 718 O O . GLU A 1 86 ? -5.397 -18.063 -10.571 1.00 96.25 86 GLU A O 1
ATOM 723 N N . MET A 1 87 ? -5.529 -16.226 -9.288 1.00 93.75 87 MET A N 1
ATOM 724 C CA . MET A 1 87 ? -6.679 -16.676 -8.497 1.00 93.75 87 MET A CA 1
ATOM 725 C C . MET A 1 87 ? -7.920 -16.927 -9.353 1.00 93.75 87 MET A C 1
ATOM 727 O O . MET A 1 87 ? -8.690 -17.821 -9.038 1.00 93.75 87 MET A O 1
ATOM 731 N N . ARG A 1 88 ? -8.116 -16.169 -10.440 1.00 91.44 88 ARG A N 1
ATOM 732 C CA . ARG A 1 88 ? -9.217 -16.402 -11.391 1.00 91.44 88 ARG A CA 1
ATOM 733 C C . ARG A 1 88 ? -9.030 -17.638 -12.273 1.00 91.44 88 ARG A C 1
ATOM 735 O O . ARG A 1 88 ? -9.990 -18.062 -12.909 1.00 91.44 88 ARG A O 1
ATOM 742 N N . ARG A 1 89 ? -7.800 -18.141 -12.407 1.00 90.44 89 ARG A N 1
ATOM 743 C CA . ARG A 1 89 ? -7.473 -19.309 -13.244 1.00 90.44 89 ARG A CA 1
ATOM 744 C C . ARG A 1 89 ? -7.491 -20.624 -12.468 1.00 90.44 89 ARG A C 1
ATOM 746 O O . ARG A 1 89 ? -7.512 -21.673 -13.110 1.00 90.44 89 ARG A O 1
ATOM 753 N N . LEU A 1 90 ? -7.423 -20.550 -11.141 1.00 79.44 90 LEU A N 1
ATOM 754 C CA . LEU A 1 90 ? -7.626 -21.667 -10.220 1.00 79.44 90 LEU A CA 1
ATOM 755 C C . LEU A 1 90 ? -9.123 -21.939 -10.042 1.00 79.44 90 LEU A C 1
ATOM 757 O O . LEU A 1 90 ? -9.464 -23.133 -9.911 1.00 79.44 90 LEU A O 1
#

Sequence (90 aa):
MKVIHQWSEIPEFGDESEEARFWESHELSGRLMAASVHEADSRESTTITLRFDPRMLSRIKRIARARFLNYQSMMKQWLAERLEDEMRRL

Foldseek 3Di:
DAEDADPVVDDDDPDPVSVVVVVVPYDYDPVRVVVPPPPPPPPPDDDDDDDDDPVVLVVLCVVQVVVVHDSVVSVVVVVVVVVVVVVVVD

Secondary structure (DSSP, 8-state):
-EEE-SGGGSPPPSSHHHHHHHHHHEEE-HHHHHHTS----------------HHHHHHHHHHHHHTT--HHHHHHHHHHHHHHHHHTT-

Radius of gyration: 25.19 Å; chains: 1; bounding box: 59×37×49 Å